Protein AF-X0ZVW5-F1 (afdb_monomer)

pLDDT: mean 91.29, std 12.34, range [46.5, 98.5]

Mean predicted aligned error: 4.56 Å

Radius of gyration: 13.45 Å; Cα contacts (8 Å, |Δi|>4): 64; chains: 1; bounding box: 27×11×46 Å

Secondary structure (DSSP, 8-state):
-----PPEEEEEE-SSSSS--EEEEEETTEEEEE-------

Structure (mmCIF, N/CA/C/O backbone):
data_AF-X0ZVW5-F1
#
_entry.id   AF-X0ZVW5-F1
#
loop_
_atom_site.group_PDB
_atom_site.id
_atom_site.type_symbol
_atom_site.label_atom_id
_atom_site.label_alt_id
_atom_site.label_comp_id
_atom_site.label_asym_id
_atom_site.label_entity_id
_atom_site.label_seq_id
_atom_site.pdbx_PDB_ins_code
_atom_site.Cartn_x
_atom_site.Cartn_y
_atom_site.Cartn_z
_atom_site.occupancy
_atom_site.B_iso_or_equiv
_atom_site.auth_seq_id
_atom_site.auth_comp_id
_atom_site.auth_asym_id
_atom_site.auth_atom_id
_atom_site.pdbx_PDB_model_num
ATOM 1 N N . MET A 1 1 ? -10.017 -2.882 31.533 1.00 46.50 1 MET A N 1
ATOM 2 C CA . MET A 1 1 ? -8.713 -3.111 30.869 1.00 46.50 1 MET A CA 1
ATOM 3 C C . MET A 1 1 ? -8.804 -2.594 29.439 1.00 46.50 1 MET A C 1
ATOM 5 O O . MET A 1 1 ? -9.720 -3.001 28.738 1.00 46.50 1 MET A O 1
ATOM 9 N N . SER A 1 2 ? -7.927 -1.677 29.017 1.00 52.34 2 SER A N 1
ATOM 10 C CA . SER A 1 2 ? -7.880 -1.217 27.619 1.00 52.34 2 SER A CA 1
ATOM 11 C C . SER A 1 2 ? -7.318 -2.340 26.742 1.00 52.34 2 SER A C 1
ATOM 13 O O . SER A 1 2 ? -6.207 -2.816 26.985 1.00 52.34 2 SER A O 1
ATOM 15 N N . LYS A 1 3 ? -8.101 -2.815 25.768 1.00 63.00 3 LYS A N 1
ATOM 16 C CA . LYS A 1 3 ? -7.675 -3.835 24.804 1.00 63.00 3 LYS A CA 1
ATOM 17 C C . LYS A 1 3 ? -6.609 -3.184 23.919 1.00 63.00 3 LYS A C 1
ATOM 19 O O . LYS A 1 3 ? -6.928 -2.305 23.125 1.00 63.00 3 LYS A O 1
ATOM 24 N N . ARG A 1 4 ? -5.335 -3.551 24.090 1.00 65.00 4 ARG A N 1
ATOM 25 C CA . ARG A 1 4 ? -4.259 -3.058 23.218 1.00 65.00 4 ARG A CA 1
ATOM 26 C C . ARG A 1 4 ? -4.468 -3.651 21.828 1.00 65.00 4 ARG A C 1
ATOM 28 O O . ARG A 1 4 ? -4.132 -4.810 21.604 1.00 65.00 4 ARG A O 1
ATOM 35 N N . THR A 1 5 ? -5.050 -2.882 20.916 1.00 76.88 5 THR A N 1
ATOM 36 C CA . THR A 1 5 ? -5.107 -3.262 19.505 1.00 76.88 5 THR A CA 1
ATOM 37 C C . THR A 1 5 ? -3.752 -2.931 18.885 1.00 76.88 5 THR A C 1
ATOM 39 O O . THR A 1 5 ? -3.304 -1.782 18.887 1.00 76.88 5 THR A O 1
ATOM 42 N N . SER A 1 6 ? -3.025 -3.972 18.478 1.00 88.25 6 SER A N 1
ATOM 43 C CA . SER A 1 6 ? -1.693 -3.844 17.892 1.00 88.25 6 SER A CA 1
ATOM 44 C C . SER A 1 6 ? -1.802 -3.310 16.467 1.00 88.25 6 SER A C 1
ATOM 46 O O . SER A 1 6 ? -2.549 -3.867 15.665 1.00 88.25 6 SER A O 1
ATOM 48 N N . LEU A 1 7 ? -1.032 -2.271 16.147 1.00 95.19 7 LEU A N 1
ATOM 49 C CA . LEU A 1 7 ? -0.824 -1.835 14.768 1.00 95.19 7 LEU A CA 1
ATOM 50 C C . LEU A 1 7 ? -0.016 -2.903 14.018 1.00 95.19 7 LEU A C 1
ATOM 52 O O . LEU A 1 7 ? 1.060 -3.285 14.482 1.00 95.19 7 LEU A O 1
ATOM 56 N N . LYS A 1 8 ? -0.514 -3.373 12.873 1.00 96.31 8 LYS A N 1
ATOM 57 C CA . LYS A 1 8 ? 0.234 -4.260 11.976 1.00 96.31 8 LYS A CA 1
ATOM 58 C C . LYS A 1 8 ? 0.925 -3.439 10.891 1.00 96.31 8 LYS A C 1
ATOM 60 O O . LYS A 1 8 ? 0.334 -2.516 10.333 1.00 96.31 8 LYS A O 1
ATOM 65 N N . LEU A 1 9 ? 2.163 -3.819 10.594 1.00 97.25 9 LEU A N 1
ATOM 66 C CA . LEU A 1 9 ? 3.002 -3.250 9.544 1.00 97.25 9 LEU A CA 1
ATOM 67 C C . LEU A 1 9 ? 3.253 -4.353 8.518 1.00 97.25 9 LEU A C 1
ATOM 69 O O . LEU A 1 9 ? 3.887 -5.356 8.845 1.00 97.25 9 LEU A O 1
ATOM 73 N N . ILE A 1 10 ? 2.724 -4.197 7.308 1.00 98.00 10 ILE A N 1
ATOM 74 C CA . ILE A 1 10 ? 2.785 -5.2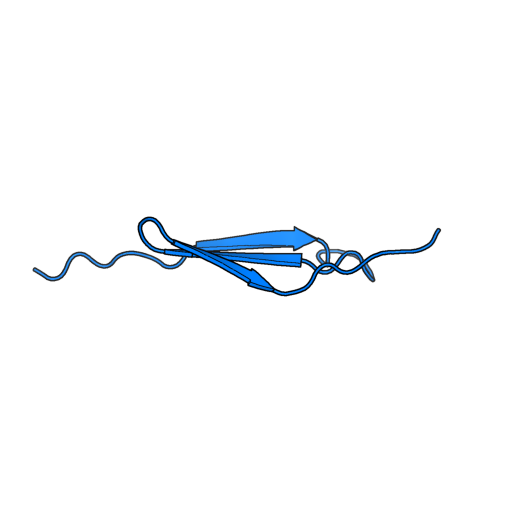20 6.261 1.00 98.00 10 ILE A CA 1
ATOM 75 C C . ILE A 1 10 ? 3.459 -4.597 5.030 1.00 98.00 10 ILE A C 1
ATOM 77 O O . ILE A 1 10 ? 2.838 -3.811 4.313 1.00 98.00 10 ILE A O 1
ATOM 81 N N . PRO A 1 11 ? 4.741 -4.897 4.783 1.00 97.62 11 PRO A N 1
ATOM 82 C CA . PRO A 1 11 ? 5.424 -4.454 3.578 1.00 97.62 11 PRO A CA 1
ATOM 83 C C . PRO A 1 11 ? 4.965 -5.305 2.390 1.00 97.62 11 PRO A C 1
ATOM 85 O O . PRO A 1 11 ? 5.119 -6.525 2.399 1.00 97.62 11 PRO A O 1
ATOM 88 N N . LEU A 1 12 ? 4.415 -4.658 1.364 1.00 97.69 12 LEU A N 1
ATOM 89 C CA . LEU A 1 12 ? 4.058 -5.300 0.092 1.00 97.69 12 LEU A CA 1
ATOM 90 C C . LEU A 1 12 ? 5.169 -5.156 -0.959 1.00 97.69 12 LEU A C 1
ATOM 92 O O . LEU A 1 12 ? 5.205 -5.911 -1.927 1.00 97.69 12 LEU A O 1
ATOM 96 N N . GLY A 1 13 ? 6.109 -4.235 -0.744 1.00 96.81 13 GLY A N 1
ATOM 97 C CA . GLY A 1 13 ? 7.345 -4.137 -1.513 1.00 96.81 13 GLY A CA 1
ATOM 98 C C . GLY A 1 13 ? 8.313 -3.105 -0.928 1.00 96.81 13 GLY A C 1
ATOM 99 O O . GLY A 1 13 ? 8.014 -2.467 0.082 1.00 96.81 13 GLY A O 1
ATOM 100 N N . GLY A 1 14 ? 9.501 -2.979 -1.524 1.00 95.56 14 GLY A N 1
ATOM 101 C CA . GLY A 1 14 ? 10.602 -2.162 -0.993 1.00 95.56 14 GLY A CA 1
ATOM 102 C C . GLY A 1 14 ? 11.498 -2.866 0.038 1.00 95.56 14 GLY A C 1
ATOM 103 O O . GLY 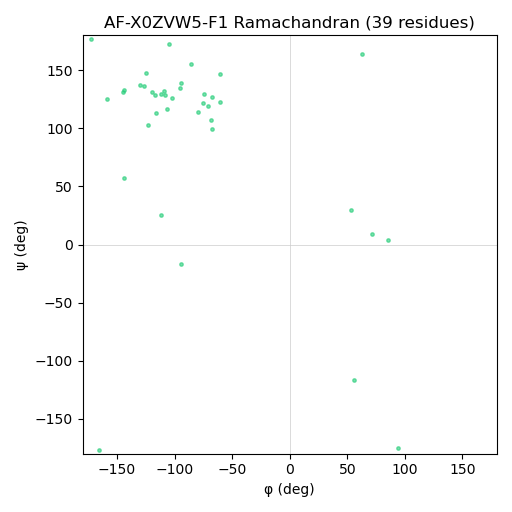A 1 14 ? 12.413 -2.248 0.576 1.00 95.56 14 GLY A O 1
ATOM 104 N N . LEU A 1 15 ? 11.274 -4.157 0.321 1.00 95.75 15 LEU A N 1
ATOM 105 C CA . LEU A 1 15 ? 12.175 -4.957 1.157 1.00 95.75 15 LEU A CA 1
ATOM 106 C C . LEU A 1 15 ? 13.178 -5.744 0.315 1.00 95.75 15 LEU A C 1
ATOM 108 O O . LEU A 1 15 ? 12.803 -6.405 -0.649 1.00 95.75 15 LEU A O 1
ATOM 112 N N . GLY A 1 16 ? 14.447 -5.726 0.729 1.00 92.81 16 GLY A N 1
ATOM 113 C CA . GLY A 1 16 ? 15.506 -6.546 0.127 1.00 92.81 16 GLY A CA 1
ATOM 114 C C . GLY A 1 16 ? 15.947 -6.115 -1.277 1.00 92.81 16 GLY A C 1
ATOM 115 O O . GLY A 1 16 ? 16.717 -6.830 -1.909 1.00 92.81 16 GLY A O 1
ATOM 116 N N . GLY A 1 17 ? 15.489 -4.961 -1.765 1.00 90.12 17 GLY A N 1
ATOM 117 C CA . GLY A 1 17 ? 15.825 -4.430 -3.083 1.00 90.12 17 GLY A CA 1
ATOM 118 C C . GLY A 1 17 ? 15.439 -2.959 -3.229 1.00 90.12 17 GLY A C 1
ATOM 119 O O . GLY A 1 17 ? 14.971 -2.335 -2.278 1.00 90.12 17 GLY A O 1
ATOM 120 N N . ILE A 1 18 ? 15.649 -2.404 -4.424 1.00 93.44 18 ILE A N 1
ATOM 121 C CA . ILE A 1 18 ? 15.341 -1.006 -4.750 1.00 93.44 18 ILE A CA 1
ATOM 122 C C . ILE A 1 18 ? 14.035 -0.953 -5.551 1.00 93.44 18 ILE A C 1
ATOM 124 O O . ILE A 1 18 ? 13.924 -1.592 -6.593 1.00 93.44 18 ILE A O 1
ATOM 128 N N . GLY A 1 19 ? 13.069 -0.152 -5.097 1.00 94.69 19 GLY A N 1
ATOM 129 C CA . GLY A 1 19 ? 11.806 0.083 -5.804 1.00 94.69 19 GLY A CA 1
ATOM 130 C C . GLY A 1 19 ? 10.657 -0.828 -5.361 1.00 94.69 19 GLY A C 1
ATOM 131 O O . GLY A 1 19 ? 10.761 -1.581 -4.395 1.00 94.69 19 GLY A O 1
ATOM 132 N N . LYS A 1 20 ? 9.515 -0.718 -6.055 1.00 96.06 20 LYS A N 1
ATOM 133 C CA . LYS A 1 20 ? 8.228 -1.340 -5.665 1.00 96.06 20 LYS A CA 1
ATOM 134 C C . LYS A 1 20 ? 7.783 -1.001 -4.234 1.00 96.06 20 LYS A C 1
ATOM 136 O O . LYS A 1 20 ? 7.144 -1.820 -3.584 1.00 96.06 20 LYS A O 1
ATOM 141 N N . ASN A 1 21 ? 8.151 0.174 -3.720 1.00 97.69 21 ASN A N 1
ATOM 142 C CA . ASN A 1 21 ? 7.837 0.564 -2.346 1.00 97.69 21 ASN A CA 1
ATOM 143 C C . ASN A 1 21 ? 6.322 0.591 -2.129 1.00 97.69 21 ASN A C 1
ATOM 145 O O . ASN A 1 21 ? 5.605 1.302 -2.837 1.00 97.69 21 ASN A O 1
ATOM 149 N N . MET A 1 22 ? 5.852 -0.183 -1.154 1.00 98.38 22 MET A N 1
ATOM 150 C CA . MET A 1 22 ? 4.462 -0.159 -0.714 1.00 98.38 22 MET A CA 1
ATOM 151 C C . MET A 1 22 ? 4.367 -0.732 0.698 1.00 98.38 22 MET A C 1
ATOM 153 O O . MET A 1 22 ? 4.796 -1.864 0.949 1.00 98.38 22 MET A O 1
ATOM 157 N N . MET A 1 23 ? 3.782 0.034 1.616 1.00 98.44 23 MET A N 1
ATOM 158 C CA . MET A 1 23 ? 3.571 -0.387 3.000 1.00 98.44 23 MET A CA 1
ATOM 159 C C . MET A 1 23 ? 2.110 -0.238 3.398 1.00 98.44 23 MET A C 1
ATOM 161 O O . MET A 1 23 ? 1.471 0.777 3.128 1.00 98.44 23 MET A O 1
ATOM 165 N N . VAL A 1 24 ? 1.604 -1.255 4.086 1.00 98.50 24 VAL A N 1
ATOM 166 C CA . VAL A 1 24 ? 0.259 -1.285 4.642 1.00 98.50 24 VAL A CA 1
ATOM 167 C C . VAL A 1 24 ? 0.336 -1.165 6.158 1.00 98.50 24 VAL A C 1
ATOM 169 O O . VAL A 1 24 ? 1.048 -1.917 6.829 1.00 98.50 24 VAL A O 1
ATOM 172 N N . PHE A 1 25 ? -0.441 -0.229 6.688 1.00 98.31 25 PHE A N 1
ATOM 173 C CA . PHE A 1 25 ? -0.708 -0.059 8.107 1.00 98.31 25 PHE A CA 1
ATOM 174 C C . PHE A 1 25 ? -2.135 -0.529 8.371 1.00 98.31 25 PHE A C 1
ATOM 176 O O . PHE A 1 25 ? -3.086 0.057 7.854 1.00 98.31 25 PHE A O 1
ATOM 183 N N . GLU A 1 26 ? -2.293 -1.577 9.173 1.00 97.56 26 GLU A N 1
ATOM 184 C CA . GLU A 1 26 ? -3.610 -2.113 9.532 1.00 97.56 26 GLU A CA 1
ATOM 185 C C . GLU A 1 26 ? -3.832 -1.973 11.037 1.00 97.56 26 GLU A C 1
ATOM 187 O O . GLU A 1 26 ? -3.006 -2.399 11.856 1.00 97.56 26 GLU A O 1
ATOM 192 N N . LYS A 1 27 ? -4.973 -1.389 11.407 1.00 95.25 27 LYS A N 1
ATOM 193 C CA . LYS A 1 27 ? -5.442 -1.341 12.790 1.00 95.25 27 LYS A CA 1
ATOM 194 C C . LYS A 1 27 ? -6.961 -1.451 12.823 1.00 95.25 27 LYS A C 1
ATOM 196 O O . LYS A 1 27 ? -7.663 -0.717 12.131 1.00 95.25 27 LYS A O 1
ATOM 201 N N . ASP A 1 28 ? -7.450 -2.341 13.681 1.00 90.50 28 ASP A N 1
ATOM 202 C CA . ASP A 1 28 ? -8.871 -2.658 13.815 1.00 90.50 28 ASP A CA 1
ATOM 203 C C . ASP A 1 28 ? -9.460 -3.086 12.454 1.00 90.50 28 ASP A C 1
ATOM 205 O O . ASP A 1 28 ? 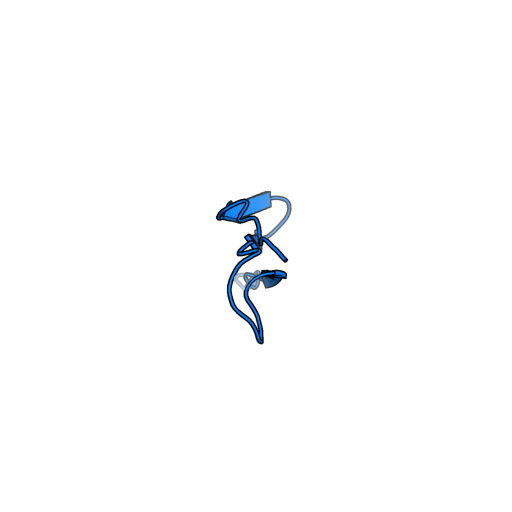-9.008 -4.077 11.889 1.00 90.50 28 ASP A O 1
ATOM 209 N N . ASN A 1 29 ? -10.419 -2.343 11.902 1.00 91.44 29 ASN A N 1
ATOM 210 C CA . ASN A 1 29 ? -11.033 -2.614 10.595 1.00 91.44 29 ASN A CA 1
ATOM 211 C C . ASN A 1 29 ? -10.672 -1.543 9.551 1.00 91.44 29 ASN A C 1
ATOM 213 O O . ASN A 1 29 ? -11.440 -1.290 8.624 1.00 91.44 29 ASN A O 1
ATOM 217 N N . GLN A 1 30 ? -9.533 -0.874 9.731 1.00 96.19 30 GLN A N 1
ATOM 218 C CA . GLN A 1 30 ? -9.072 0.199 8.858 1.00 96.19 30 GLN A CA 1
ATOM 219 C C . GLN A 1 30 ? -7.673 -0.090 8.329 1.00 96.19 30 GLN A C 1
ATOM 221 O O . GLN A 1 30 ? -6.832 -0.687 9.008 1.00 96.19 30 GLN A O 1
ATOM 226 N N . ILE A 1 31 ? -7.440 0.374 7.103 1.00 97.75 31 ILE A N 1
ATOM 227 C CA . ILE A 1 31 ? -6.179 0.217 6.391 1.00 97.75 31 ILE A CA 1
ATOM 228 C C . ILE A 1 31 ? -5.736 1.577 5.858 1.00 97.75 31 ILE A C 1
ATOM 230 O O . ILE A 1 31 ? -6.540 2.324 5.301 1.00 97.75 31 ILE A O 1
ATOM 234 N N . ILE A 1 32 ? -4.444 1.863 5.999 1.00 98.31 32 ILE A N 1
ATOM 235 C CA . ILE A 1 32 ? -3.755 2.949 5.302 1.00 98.31 32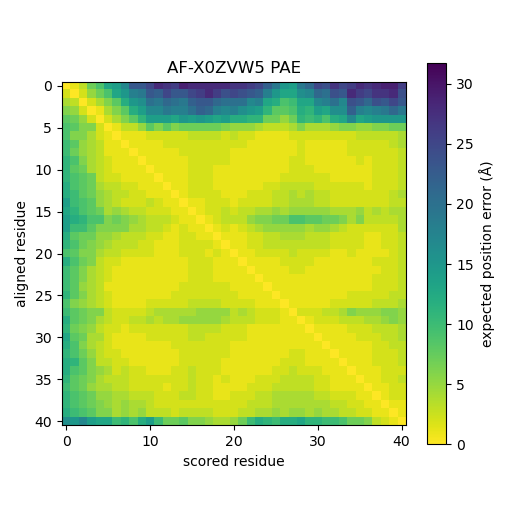 ILE A CA 1
ATOM 236 C C . ILE A 1 32 ? -2.652 2.325 4.452 1.00 98.31 32 ILE 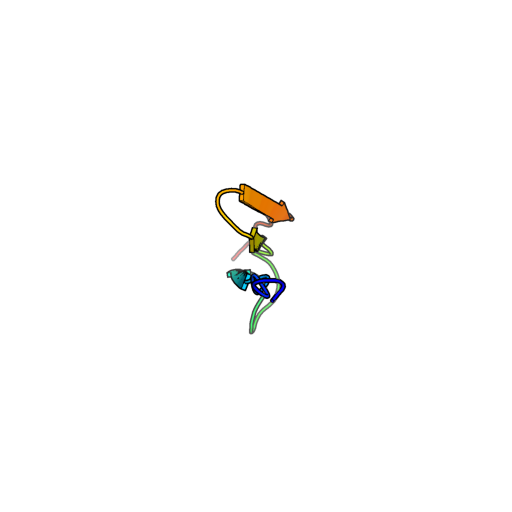A C 1
ATOM 238 O O . ILE A 1 32 ? -1.875 1.505 4.941 1.00 98.31 32 ILE A O 1
ATOM 242 N N . ILE A 1 33 ? -2.585 2.727 3.186 1.00 98.31 33 ILE A N 1
ATOM 243 C CA . ILE A 1 33 ? -1.527 2.327 2.259 1.00 98.31 33 ILE A CA 1
ATOM 244 C C . ILE A 1 33 ? -0.649 3.544 2.005 1.00 98.31 33 ILE A C 1
ATOM 246 O O . ILE A 1 33 ? -1.158 4.632 1.732 1.00 98.31 33 ILE A O 1
ATOM 250 N N . VAL A 1 34 ? 0.661 3.351 2.105 1.00 98.31 34 VAL A N 1
ATOM 251 C CA . VAL A 1 34 ? 1.659 4.357 1.753 1.00 98.31 34 VAL A CA 1
ATOM 252 C C . VAL A 1 34 ? 2.411 3.878 0.524 1.00 98.31 34 VAL A C 1
ATOM 254 O O . VAL A 1 34 ? 2.912 2.751 0.494 1.00 98.31 34 VAL A O 1
ATOM 257 N N . ASP A 1 35 ? 2.485 4.785 -0.447 1.00 98.19 35 ASP A N 1
ATOM 258 C CA . ASP A 1 35 ? 3.080 4.620 -1.766 1.00 98.19 35 ASP A CA 1
ATOM 259 C C . ASP A 1 35 ? 2.421 3.567 -2.665 1.00 98.19 35 ASP A C 1
ATOM 261 O O . ASP A 1 35 ? 1.638 2.706 -2.266 1.00 98.19 35 ASP A O 1
ATOM 265 N N . CYS A 1 36 ? 2.762 3.674 -3.944 1.00 97.12 36 CYS A N 1
ATOM 266 C CA . CYS A 1 36 ? 2.514 2.664 -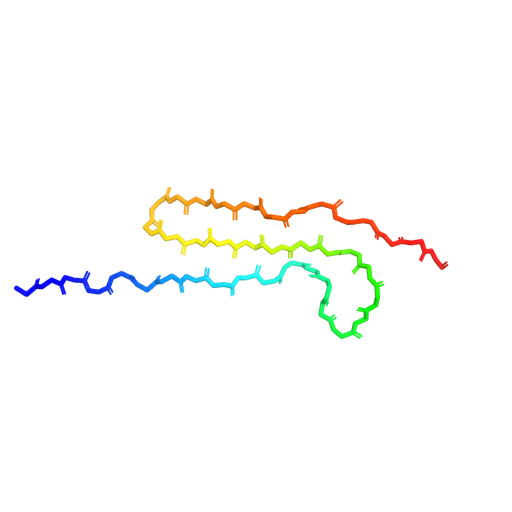4.959 1.00 97.12 36 CYS A CA 1
ATOM 267 C C . CYS A 1 36 ? 3.701 2.665 -5.926 1.00 97.12 36 CYS A C 1
ATOM 269 O O . CYS A 1 36 ? 3.572 2.945 -7.119 1.00 97.12 36 CYS A O 1
ATOM 271 N N . GLY A 1 37 ? 4.893 2.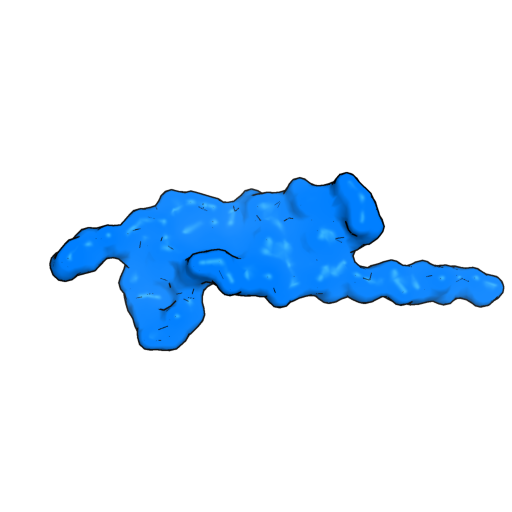454 -5.367 1.00 96.06 37 GLY A N 1
ATOM 272 C CA . GLY A 1 37 ? 6.134 2.487 -6.119 1.00 96.06 37 GLY A CA 1
ATOM 273 C C . GLY A 1 37 ? 6.155 1.427 -7.216 1.00 96.06 37 GLY A C 1
ATOM 274 O O . GLY A 1 37 ? 5.642 0.321 -7.056 1.00 96.06 37 GLY A O 1
ATOM 275 N N . ILE A 1 38 ? 6.807 1.756 -8.324 1.00 95.88 38 ILE A N 1
ATOM 276 C CA . ILE A 1 38 ? 7.122 0.814 -9.399 1.00 95.88 38 ILE A CA 1
ATOM 277 C C . ILE A 1 38 ? 8.609 0.453 -9.349 1.00 95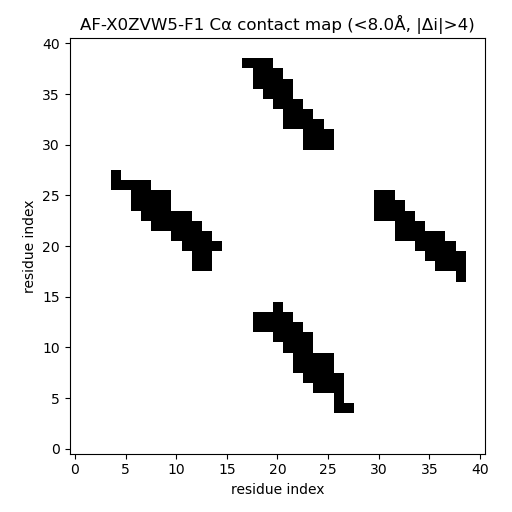.88 38 ILE A C 1
ATOM 279 O O . ILE A 1 38 ? 9.380 1.012 -8.567 1.00 95.88 38 ILE A O 1
ATOM 283 N N . MET A 1 39 ? 9.019 -0.506 -10.166 1.00 95.19 39 MET A N 1
ATOM 284 C CA . MET A 1 39 ? 10.425 -0.823 -10.400 1.00 95.19 39 MET A CA 1
ATOM 285 C C . MET A 1 39 ? 10.569 -1.211 -11.857 1.00 95.19 39 MET A C 1
ATOM 287 O O . MET A 1 39 ? 9.763 -1.989 -12.373 1.00 95.19 39 MET A O 1
ATOM 291 N N . PHE A 1 40 ? 11.579 -0.640 -12.495 1.00 91.62 40 PHE A N 1
ATOM 292 C CA . PHE A 1 40 ? 11.953 -0.975 -13.857 1.00 91.62 40 PHE A CA 1
ATOM 293 C C . PHE A 1 40 ? 12.908 -2.183 -13.858 1.00 91.62 40 PHE A C 1
ATOM 295 O O . PHE A 1 40 ? 13.530 -2.437 -12.824 1.00 91.62 40 PHE 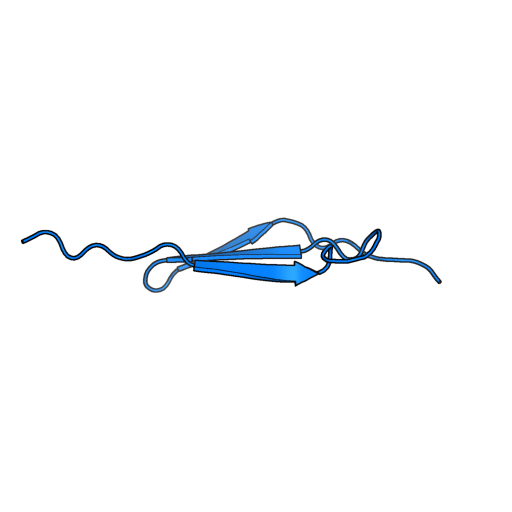A O 1
ATOM 302 N N . PRO A 1 41 ? 12.969 -2.950 -14.962 1.00 84.56 41 PRO A N 1
ATOM 303 C CA . PRO A 1 41 ? 13.956 -4.013 -15.151 1.00 84.56 41 PRO A CA 1
ATOM 304 C C . PRO A 1 41 ? 15.399 -3.537 -14.965 1.00 84.56 41 PRO A C 1
ATOM 306 O O . PRO A 1 41 ? 15.679 -2.366 -15.309 1.00 84.56 41 PRO A O 1
#

Solvent-accessible surface area (backbone atoms only — not comparable to full-atom values): 2681 Å² total; per-residue (Å²): 133,86,81,81,79,69,75,44,81,47,75,80,32,45,72,98,58,84,45,32,33,22,39,36,40,37,46,95,96,45,78,48,76,46,74,80,44,64,67,81,135

InterPro domains:
  IPR036866 Ribonuclease Z/Hydroxyacylglutathione hydrolase-like [G3DSA:3.60.15.10] (1-41)
  IPR036866 Ribonuclease Z/Hydroxyacylglutathione hydrolase-like [SSF56281] (7-40)

Nearest PDB structures (foldseek):
  1zx4-assembly1_B  TM=6.452E-01  e=3.422E+00  Punavirus P1
  4fnv-assembly1_A  TM=6.237E-01  e=7.778E+00  Bacteroides thetaiotaomicron VPI-5482

Foldseek 3Di:
DPDPFDWDKDFPDPPPDDWQGWIWTDTDPDIDIDDRIDDDD

Organism: NCBI:txid412755

Sequence (41 aa):
MSKRTSLKLIPLGGLGGIGKNMMVFEKDNQIIIVDCGIMFP